Protein AF-A0A174WTV4-F1 (afdb_monomer_lite)

Structure (mmCIF, N/CA/C/O backbone):
data_AF-A0A174WTV4-F1
#
_entry.id   AF-A0A174WTV4-F1
#
loop_
_atom_site.group_PDB
_atom_site.id
_atom_site.type_symbol
_atom_site.label_atom_id
_atom_site.label_alt_id
_atom_site.label_comp_id
_atom_site.label_asym_id
_atom_site.label_entity_id
_atom_site.label_seq_id
_atom_site.pdbx_PDB_ins_code
_atom_site.Cartn_x
_atom_site.Cartn_y
_atom_site.Cartn_z
_atom_site.occupancy
_atom_site.B_iso_or_equiv
_atom_site.auth_seq_id
_atom_site.auth_comp_id
_atom_site.auth_asym_id
_atom_site.auth_atom_id
_atom_site.pdbx_PDB_model_num
ATOM 1 N N . MET A 1 1 ? -3.533 21.441 22.555 1.00 58.91 1 MET A N 1
ATOM 2 C CA . MET A 1 1 ? -4.325 20.739 23.591 1.00 58.91 1 MET A CA 1
ATOM 3 C C . MET A 1 1 ? -4.089 19.247 23.446 1.00 58.91 1 MET A C 1
ATOM 5 O O . MET A 1 1 ? -3.937 18.796 22.318 1.00 58.91 1 MET A O 1
ATOM 9 N N . LYS A 1 2 ? -4.007 18.507 24.555 1.00 82.69 2 LYS A N 1
ATOM 10 C CA . LYS A 1 2 ? -3.955 17.038 24.542 1.00 82.69 2 LYS A CA 1
ATOM 11 C C . LYS A 1 2 ? -5.386 16.518 24.365 1.00 82.69 2 LYS A C 1
ATOM 13 O O . LYS A 1 2 ? -6.270 17.041 25.038 1.00 82.69 2 LYS A O 1
ATOM 18 N N . LYS A 1 3 ? -5.601 15.555 23.466 1.00 87.31 3 LYS A N 1
ATOM 19 C CA . LYS A 1 3 ? -6.916 14.931 23.267 1.00 87.31 3 LYS A CA 1
ATOM 20 C C . LYS A 1 3 ? -7.322 14.128 24.501 1.00 87.31 3 LYS A C 1
ATOM 22 O O . LYS A 1 3 ? -6.473 13.605 25.231 1.00 87.31 3 LYS A O 1
ATOM 27 N N . THR A 1 4 ? -8.620 14.064 24.741 1.00 94.88 4 THR A N 1
ATOM 28 C CA . THR A 1 4 ? -9.249 13.211 25.749 1.00 94.88 4 THR A CA 1
ATOM 29 C C . THR A 1 4 ? -9.331 11.767 25.252 1.00 94.88 4 THR A C 1
ATOM 31 O O . THR A 1 4 ? -9.322 11.511 24.051 1.00 94.88 4 THR A O 1
ATOM 34 N N . LEU A 1 5 ? -9.471 10.806 26.171 1.00 95.50 5 LEU A N 1
ATOM 35 C CA . LEU A 1 5 ? -9.646 9.392 25.805 1.00 95.50 5 LEU A CA 1
ATOM 36 C C . LEU A 1 5 ? -10.884 9.159 24.928 1.00 95.50 5 LEU A C 1
ATOM 38 O O . LEU A 1 5 ? -10.866 8.299 24.051 1.00 95.50 5 LEU A O 1
ATOM 42 N N . LYS A 1 6 ? -11.949 9.939 25.153 1.00 96.38 6 LYS A N 1
ATOM 43 C CA . LYS A 1 6 ? -13.162 9.908 24.335 1.00 96.38 6 LYS A CA 1
ATOM 44 C C . LYS A 1 6 ? -12.854 10.298 22.886 1.00 96.38 6 LYS A C 1
ATOM 46 O O . LYS A 1 6 ? -13.217 9.553 21.984 1.00 96.38 6 LYS A O 1
ATOM 51 N N . GLU A 1 7 ? -12.177 11.428 22.682 1.00 97.06 7 GLU A N 1
ATOM 52 C CA . GLU A 1 7 ? -11.819 11.921 21.344 1.00 97.06 7 GLU A CA 1
ATOM 53 C C . GLU A 1 7 ? -10.900 10.929 20.614 1.00 97.06 7 GLU A C 1
ATOM 55 O O . GLU A 1 7 ? -11.126 10.626 19.447 1.00 97.06 7 GLU A O 1
ATOM 60 N N . GLU A 1 8 ? -9.914 10.353 21.306 1.00 97.44 8 GLU A N 1
ATOM 61 C CA . GLU A 1 8 ? -9.021 9.331 20.735 1.00 97.44 8 GLU A CA 1
ATOM 62 C C . GLU A 1 8 ? -9.779 8.058 20.309 1.00 97.44 8 GLU A C 1
ATOM 64 O O . GLU A 1 8 ? -9.495 7.460 19.265 1.00 97.44 8 GLU A O 1
ATOM 69 N N . LEU A 1 9 ? -10.781 7.644 21.094 1.00 97.88 9 LEU A N 1
ATOM 70 C CA . LEU A 1 9 ? -11.634 6.503 20.767 1.00 97.88 9 LEU A CA 1
ATOM 71 C C . LEU A 1 9 ? -12.541 6.796 19.560 1.00 97.88 9 LEU A C 1
ATOM 73 O O . LEU A 1 9 ? -12.648 5.954 18.666 1.00 97.88 9 LEU A O 1
ATOM 77 N N . GLU A 1 10 ? -13.165 7.976 19.513 1.00 98.00 10 GLU A N 1
ATOM 78 C CA . GLU A 1 10 ? -13.988 8.430 18.383 1.00 98.00 10 GLU A CA 1
ATOM 79 C C . GLU A 1 10 ? -13.172 8.487 17.089 1.00 98.00 10 GLU A C 1
ATOM 81 O O . GLU A 1 10 ? -13.587 7.934 16.070 1.00 98.00 10 GLU A O 1
ATOM 86 N N . GLU A 1 11 ? -11.976 9.069 17.136 1.00 97.62 11 GLU A N 1
ATOM 87 C CA . GLU A 1 11 ? -11.082 9.137 15.983 1.00 97.62 11 GLU A CA 1
ATOM 88 C C . GLU A 1 11 ? -10.603 7.760 15.528 1.00 97.62 11 GLU A C 1
ATOM 90 O O . GLU A 1 11 ? -10.551 7.500 14.326 1.00 97.62 11 GLU A O 1
ATOM 95 N N . SER A 1 12 ? -10.286 6.855 16.456 1.00 97.75 12 SER A N 1
ATOM 96 C CA . SER A 1 12 ? -9.862 5.494 16.107 1.00 97.75 12 SER A CA 1
ATOM 97 C C . SER A 1 12 ? -10.972 4.727 15.387 1.00 97.75 12 SER A C 1
ATOM 99 O O . SER A 1 12 ? -10.713 4.039 14.400 1.00 97.75 12 SER A O 1
ATOM 101 N N . PHE A 1 13 ? -12.218 4.884 15.836 1.00 98.31 13 PHE A N 1
ATOM 102 C CA . PHE A 1 13 ? -13.384 4.324 15.158 1.00 98.31 13 PHE A CA 1
ATOM 103 C C . PHE A 1 13 ? -13.637 4.972 13.794 1.00 98.31 13 PHE A C 1
ATOM 105 O O . PHE A 1 13 ? -13.872 4.260 12.821 1.00 98.31 13 PHE A O 1
ATOM 112 N N . GLN A 1 14 ? -13.543 6.300 13.699 1.00 97.25 14 GLN A N 1
ATOM 113 C CA . GLN A 1 14 ? -13.704 7.013 12.434 1.00 97.25 14 GLN A CA 1
ATOM 114 C C . GLN A 1 14 ? -12.648 6.583 11.411 1.00 97.25 14 GLN A C 1
ATOM 116 O O . GLN A 1 14 ? -12.962 6.385 10.238 1.00 97.25 14 GLN A O 1
ATOM 121 N N . ARG A 1 15 ? -11.395 6.417 11.846 1.00 96.06 15 ARG A N 1
ATOM 122 C CA . ARG A 1 15 ? -10.312 5.904 11.004 1.00 96.06 15 ARG A CA 1
ATOM 123 C C . ARG A 1 15 ? -10.572 4.474 10.562 1.00 96.06 15 ARG A C 1
ATOM 125 O O . ARG A 1 15 ? -10.443 4.207 9.376 1.00 96.06 15 ARG A O 1
ATOM 132 N N . TRP A 1 16 ? -10.991 3.596 11.474 1.00 97.12 16 TRP A N 1
ATOM 133 C CA . TRP A 1 16 ? -11.357 2.221 11.132 1.00 97.12 16 TRP A CA 1
ATOM 134 C C . TRP A 1 16 ? -12.444 2.181 10.048 1.00 97.12 16 TRP A C 1
ATOM 136 O O . TRP A 1 16 ? -12.301 1.461 9.065 1.00 97.12 16 TRP A O 1
ATOM 146 N N . ASP A 1 17 ? -13.507 2.978 10.193 1.00 96.19 17 ASP A N 1
ATOM 147 C CA . ASP A 1 17 ? -14.606 3.028 9.218 1.00 96.19 17 ASP A CA 1
ATOM 148 C C . ASP A 1 17 ? -14.155 3.585 7.867 1.00 96.19 17 ASP A C 1
ATOM 150 O O . ASP A 1 17 ? -14.512 3.049 6.815 1.00 96.19 17 ASP A O 1
ATOM 154 N N . ASN A 1 18 ? -13.343 4.644 7.895 1.00 95.75 18 ASN A N 1
ATOM 155 C CA . ASN A 1 18 ? -12.780 5.233 6.690 1.00 95.75 18 ASN A CA 1
ATOM 156 C C . ASN A 1 18 ? -11.901 4.219 5.957 1.00 95.75 18 ASN A C 1
ATOM 158 O O . ASN A 1 18 ? -12.118 3.999 4.771 1.00 95.75 18 ASN A O 1
ATOM 162 N N . GLU A 1 19 ? -10.965 3.571 6.654 1.00 95.31 19 GLU A N 1
ATOM 163 C CA . GLU A 1 19 ? -10.040 2.595 6.070 1.00 95.31 19 GLU A CA 1
ATOM 164 C C . GLU A 1 19 ? -10.783 1.356 5.553 1.00 95.31 19 GLU A C 1
ATOM 166 O O . GLU A 1 19 ? -10.499 0.917 4.440 1.00 95.31 19 GLU A O 1
ATOM 171 N N . LEU A 1 20 ? -11.817 0.871 6.256 1.00 95.06 20 LEU A N 1
ATOM 172 C CA . LEU A 1 20 ? -12.662 -0.236 5.788 1.00 95.06 20 LEU A CA 1
ATOM 173 C C . LEU A 1 20 ? -13.383 0.082 4.468 1.00 95.06 20 LEU A C 1
ATOM 175 O O . LEU A 1 20 ? -13.680 -0.824 3.692 1.00 95.06 20 LEU A O 1
ATOM 179 N N . TYR A 1 21 ? -13.679 1.356 4.203 1.00 93.88 21 TYR A N 1
ATOM 180 C CA . TYR A 1 21 ? -14.313 1.793 2.960 1.00 93.88 21 TYR A CA 1
ATOM 181 C C . TYR A 1 21 ? -13.299 2.181 1.871 1.00 93.88 21 TYR A C 1
ATOM 183 O O . TYR A 1 21 ? -13.459 1.860 0.686 1.00 93.88 21 TYR A O 1
ATOM 191 N N . SER A 1 22 ? -12.247 2.915 2.231 1.00 93.12 22 SER A N 1
ATOM 192 C CA . SER A 1 22 ? -11.303 3.492 1.277 1.00 93.12 22 SER A CA 1
ATOM 193 C C . SER A 1 22 ? -10.140 2.569 0.925 1.00 93.12 22 SER A C 1
ATOM 195 O O . SER A 1 22 ? -9.604 2.720 -0.178 1.00 93.12 22 SER A O 1
ATOM 197 N N . GLY A 1 23 ? -9.798 1.618 1.795 1.00 93.31 23 GLY A N 1
ATOM 198 C C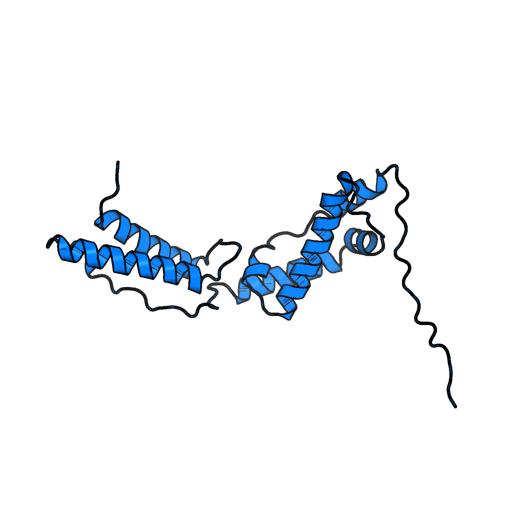A . GLY A 1 23 ? -8.483 0.983 1.849 1.00 93.31 23 GLY A CA 1
ATOM 199 C C . GLY A 1 23 ? -7.442 1.911 2.481 1.00 93.31 23 GLY A C 1
ATOM 200 O O . GLY A 1 23 ? -7.640 3.132 2.531 1.00 93.31 23 GLY A O 1
ATOM 201 N N . GLY A 1 24 ? -6.351 1.325 2.969 1.00 88.31 24 GLY A N 1
ATOM 202 C CA . GLY A 1 24 ? -5.210 2.037 3.530 1.00 88.31 24 GLY A CA 1
ATOM 203 C C . GLY A 1 24 ? -4.233 2.528 2.458 1.00 88.31 24 GLY A C 1
ATOM 204 O O . GLY A 1 24 ? -4.289 2.135 1.290 1.00 88.31 24 GLY A O 1
ATOM 205 N N . SER A 1 25 ? -3.316 3.406 2.868 1.00 85.62 25 SER A N 1
ATOM 206 C CA . SER A 1 25 ? -2.266 3.975 2.008 1.00 85.62 25 SER A CA 1
ATOM 207 C C . SER A 1 25 ? -0.848 3.635 2.460 1.00 85.62 25 SER A C 1
ATOM 209 O O . SER A 1 25 ? 0.104 4.196 1.915 1.00 85.62 25 SER A O 1
ATOM 211 N N . ASP A 1 26 ? -0.686 2.793 3.484 1.00 92.69 26 ASP A N 1
ATOM 212 C CA . ASP A 1 26 ? 0.638 2.376 3.947 1.00 92.69 26 ASP A CA 1
ATOM 213 C C . ASP A 1 26 ? 1.428 1.780 2.759 1.00 92.69 26 ASP A C 1
ATOM 215 O O . ASP A 1 26 ? 0.830 1.256 1.830 1.00 92.69 26 ASP A O 1
ATOM 219 N N . PRO A 1 27 ? 2.753 1.882 2.637 1.00 90.06 27 PRO A N 1
ATOM 220 C CA . PRO A 1 27 ? 3.451 1.225 1.527 1.00 90.06 27 PRO A CA 1
ATOM 221 C C . PRO A 1 27 ? 3.774 -0.248 1.804 1.00 90.06 27 PRO A C 1
ATOM 223 O O . PRO A 1 27 ? 3.981 -1.012 0.866 1.00 90.06 27 PRO A O 1
ATOM 226 N N . TYR A 1 28 ? 3.846 -0.657 3.063 1.00 94.00 28 TYR A N 1
ATOM 227 C CA . TYR A 1 28 ? 4.534 -1.857 3.535 1.00 94.00 28 TYR A CA 1
ATOM 228 C C . TYR A 1 28 ? 3.612 -2.896 4.183 1.00 94.00 28 TYR A C 1
ATOM 230 O O . TYR A 1 28 ? 3.966 -4.073 4.176 1.00 94.00 28 TYR A O 1
ATOM 238 N N . TYR A 1 29 ? 2.443 -2.496 4.685 1.00 96.25 29 TYR A N 1
ATOM 239 C CA . TYR A 1 29 ? 1.530 -3.365 5.434 1.00 96.25 29 TYR A CA 1
ATOM 240 C C . TYR A 1 29 ? 0.138 -3.446 4.818 1.00 96.25 29 TYR A C 1
ATOM 242 O O . TYR A 1 29 ? -0.415 -2.452 4.368 1.00 96.25 29 TYR A O 1
ATOM 250 N N . SER A 1 30 ? -0.460 -4.631 4.795 1.00 97.38 30 SER A N 1
ATOM 251 C CA . SER A 1 30 ? -1.831 -4.783 4.302 1.00 97.38 30 SER A CA 1
ATOM 252 C C . SER A 1 30 ? -2.834 -3.946 5.105 1.00 97.38 30 SER A C 1
ATOM 254 O O . SER A 1 30 ? -2.586 -3.590 6.260 1.00 97.38 30 SER A O 1
ATOM 256 N N . ASP A 1 31 ? -4.010 -3.713 4.520 1.00 97.69 31 ASP A N 1
ATOM 257 C CA . ASP A 1 31 ? -5.096 -3.031 5.228 1.00 97.69 31 ASP A CA 1
ATOM 258 C C . ASP A 1 31 ? -5.478 -3.801 6.505 1.00 97.69 31 ASP A C 1
ATOM 260 O O . ASP A 1 31 ? -5.730 -3.201 7.542 1.00 97.69 31 ASP A O 1
ATOM 264 N N . GLY A 1 32 ? -5.447 -5.139 6.479 1.00 97.88 32 GLY A N 1
ATOM 265 C CA . GLY A 1 32 ? -5.704 -5.968 7.658 1.00 97.88 32 GLY A CA 1
ATOM 266 C C . GLY A 1 32 ? -4.744 -5.709 8.823 1.00 97.88 32 GLY A C 1
ATOM 267 O O . GLY A 1 32 ? -5.187 -5.618 9.968 1.00 97.88 32 GLY A O 1
ATOM 268 N N . VAL A 1 33 ? -3.444 -5.558 8.551 1.00 97.62 33 VAL A N 1
ATOM 269 C CA . VAL A 1 33 ? -2.436 -5.276 9.589 1.00 97.62 33 VAL A CA 1
ATOM 270 C C . VAL A 1 33 ? -2.667 -3.900 10.216 1.00 97.62 33 VAL A C 1
ATOM 272 O O . VAL A 1 33 ? -2.734 -3.795 11.445 1.00 97.62 33 VAL A O 1
ATOM 275 N N . ASP A 1 34 ? -2.847 -2.868 9.391 1.00 96.50 34 ASP A N 1
ATOM 276 C CA . ASP A 1 34 ? -3.054 -1.491 9.856 1.00 96.50 34 ASP A CA 1
ATOM 277 C C . ASP A 1 34 ? -4.367 -1.343 10.625 1.00 96.50 34 ASP A C 1
ATOM 279 O O . ASP A 1 34 ? -4.418 -0.769 11.719 1.00 96.50 34 ASP A O 1
ATOM 283 N N . MET A 1 35 ? -5.433 -1.951 10.113 1.00 97.50 35 MET A N 1
ATOM 284 C CA . MET A 1 35 ? -6.719 -1.958 10.788 1.00 97.50 35 MET A CA 1
ATOM 285 C C . MET A 1 35 ? -6.616 -2.695 12.127 1.00 97.50 35 MET A C 1
ATOM 287 O O . MET A 1 35 ? -7.067 -2.178 13.150 1.00 97.50 35 MET A O 1
ATOM 291 N N . ASN A 1 36 ? -5.938 -3.844 12.200 1.00 98.06 36 ASN A N 1
ATOM 292 C CA . ASN A 1 36 ? -5.724 -4.540 13.472 1.00 98.06 36 ASN A CA 1
ATOM 293 C C . ASN A 1 36 ? -4.920 -3.708 14.487 1.00 98.06 36 ASN A C 1
ATOM 295 O O . ASN A 1 36 ? -5.130 -3.855 15.696 1.00 98.06 36 ASN A O 1
ATOM 299 N N . LEU A 1 37 ? -4.048 -2.801 14.038 1.00 97.19 37 LEU A N 1
ATOM 300 C CA . LEU A 1 37 ? -3.407 -1.818 14.911 1.00 97.19 37 LEU A CA 1
ATOM 301 C C . LEU A 1 37 ? -4.422 -0.798 15.455 1.00 97.19 37 LEU A C 1
ATOM 303 O O . LEU A 1 37 ? -4.463 -0.572 16.666 1.00 97.19 37 LEU A O 1
ATOM 307 N N . LEU A 1 38 ? -5.305 -0.253 14.612 1.00 97.06 38 LEU A N 1
ATOM 308 C CA . LEU A 1 38 ? -6.408 0.609 15.064 1.00 97.06 38 LEU A CA 1
ATOM 309 C C . LEU A 1 38 ? -7.327 -0.105 16.057 1.00 97.06 38 LEU A C 1
ATOM 311 O O . LEU A 1 38 ? -7.706 0.464 17.081 1.00 97.06 38 LEU A O 1
ATOM 315 N N . ARG A 1 39 ? -7.635 -1.381 15.814 1.00 98.25 39 ARG A N 1
ATOM 316 C CA . ARG A 1 39 ? -8.398 -2.214 16.748 1.00 98.25 39 ARG A CA 1
ATOM 317 C C . ARG A 1 39 ? -7.711 -2.315 18.108 1.00 98.25 39 ARG A C 1
ATOM 319 O O . ARG A 1 3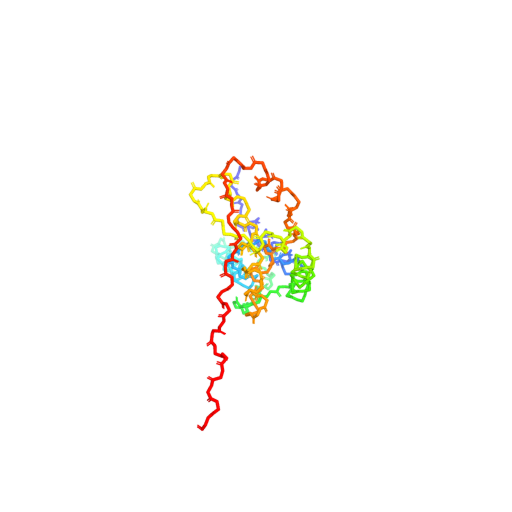9 ? -8.386 -2.201 19.131 1.00 98.25 39 ARG A O 1
ATOM 326 N N . LYS A 1 40 ? -6.387 -2.503 18.146 1.00 98.44 40 LYS A N 1
ATOM 327 C CA . LYS A 1 40 ? -5.613 -2.519 19.401 1.00 98.44 40 LYS A CA 1
ATOM 328 C C . LYS A 1 40 ? -5.721 -1.181 20.139 1.00 98.44 40 LYS A C 1
ATOM 330 O O . LYS A 1 40 ? -5.919 -1.191 21.352 1.00 98.44 40 LYS A O 1
ATOM 335 N N . HIS A 1 41 ? -5.677 -0.052 19.428 1.00 97.88 41 HIS A N 1
ATOM 336 C CA . HIS A 1 41 ? -5.902 1.268 20.030 1.00 97.88 41 HIS A CA 1
ATOM 337 C C . HIS A 1 41 ? -7.318 1.409 20.608 1.00 97.88 41 HIS A C 1
ATOM 339 O O . HIS A 1 41 ? -7.462 1.801 21.762 1.00 97.88 41 HIS A O 1
ATOM 345 N N . ILE A 1 42 ? -8.358 1.003 19.868 1.00 98.50 42 ILE A N 1
ATOM 346 C CA . ILE A 1 42 ? -9.757 1.011 20.342 1.00 98.50 42 ILE A CA 1
ATOM 347 C C . ILE A 1 42 ? -9.900 0.214 21.646 1.00 98.50 42 ILE A C 1
ATOM 349 O O . ILE A 1 42 ? -10.530 0.686 22.591 1.00 98.50 42 ILE A O 1
ATOM 353 N N . ILE A 1 43 ? -9.310 -0.984 21.716 1.00 98.56 43 ILE A N 1
ATOM 354 C CA . ILE A 1 43 ? -9.324 -1.814 22.931 1.00 98.56 43 ILE A CA 1
ATOM 355 C C . ILE A 1 43 ? -8.624 -1.086 24.083 1.00 98.56 43 ILE A C 1
ATOM 357 O O . ILE A 1 43 ? -9.186 -0.998 25.171 1.00 98.56 43 ILE A O 1
ATOM 361 N N . ALA A 1 44 ? -7.436 -0.528 23.842 1.00 98.19 44 ALA A N 1
ATOM 362 C CA . ALA A 1 44 ? -6.667 0.170 24.866 1.00 98.19 44 ALA A CA 1
ATOM 363 C C . ALA A 1 44 ? -7.405 1.399 25.424 1.00 98.19 44 ALA A C 1
ATOM 365 O O . ALA A 1 44 ? -7.460 1.571 26.642 1.00 98.19 44 ALA A O 1
ATOM 366 N N . TYR A 1 45 ? -8.008 2.225 24.564 1.00 98.12 45 TYR A N 1
ATOM 367 C CA . TYR A 1 45 ? -8.775 3.393 25.004 1.00 98.12 45 TYR A CA 1
ATOM 368 C C . TYR A 1 45 ? -10.027 3.001 25.775 1.00 98.12 45 TYR A C 1
ATOM 370 O O . TYR A 1 45 ? -10.329 3.625 26.787 1.00 98.12 45 TYR A O 1
ATOM 378 N N . LYS A 1 46 ? -10.730 1.940 25.364 1.00 98.31 46 LYS A N 1
ATOM 379 C CA . LYS A 1 46 ? -11.855 1.413 26.144 1.00 98.31 46 LYS A CA 1
ATOM 380 C C . LYS A 1 46 ? -11.424 0.955 27.531 1.00 98.31 46 LYS A C 1
ATOM 382 O O . LYS A 1 46 ? -12.084 1.320 28.494 1.00 98.31 46 LYS A O 1
ATOM 387 N N . THR A 1 47 ? -10.322 0.217 27.652 1.00 98.00 47 THR A N 1
ATOM 388 C CA . THR A 1 47 ? -9.798 -0.188 28.966 1.00 98.00 47 THR A CA 1
ATOM 389 C C . THR A 1 47 ? -9.510 1.029 29.846 1.00 98.00 47 THR A C 1
ATOM 391 O O . THR A 1 47 ? -9.967 1.075 30.981 1.00 98.00 47 THR A O 1
ATOM 394 N N . GLN A 1 48 ? -8.851 2.055 29.303 1.00 97.31 48 GLN A N 1
ATOM 395 C CA . GLN A 1 48 ? -8.552 3.285 30.048 1.00 97.31 48 GLN A CA 1
ATOM 396 C C . GLN A 1 48 ? -9.815 4.074 30.426 1.00 97.31 48 GLN A C 1
ATOM 398 O O . GLN A 1 48 ? -9.888 4.621 31.518 1.00 97.31 48 GLN A O 1
ATOM 403 N N . ILE A 1 49 ? -10.825 4.127 29.552 1.00 97.25 49 ILE A N 1
ATOM 404 C CA . ILE A 1 49 ? -12.128 4.750 29.840 1.00 97.25 49 ILE A CA 1
ATOM 405 C C . ILE A 1 49 ? -12.873 3.985 30.938 1.00 97.25 49 ILE A C 1
ATOM 407 O O . ILE A 1 49 ? -13.487 4.593 31.805 1.00 97.25 49 ILE A O 1
ATOM 411 N N . LEU A 1 50 ? -12.812 2.653 30.939 1.00 96.88 50 LEU A N 1
ATOM 412 C CA . LEU A 1 50 ? -13.438 1.852 31.987 1.00 96.88 50 LEU A CA 1
ATOM 413 C C . LEU A 1 50 ? -12.850 2.177 33.369 1.00 96.88 50 LEU A C 1
ATOM 415 O O . LEU A 1 50 ? -13.589 2.236 34.348 1.00 96.88 50 LEU A O 1
ATOM 419 N N . GLU A 1 51 ? -11.543 2.439 33.436 1.00 95.56 51 GLU A N 1
ATOM 420 C CA . GLU A 1 51 ? -10.844 2.827 34.666 1.00 95.56 51 GLU A CA 1
ATOM 421 C C . GLU A 1 51 ? -11.256 4.213 35.194 1.00 95.56 51 GLU A C 1
ATOM 423 O O . GLU A 1 51 ? -11.107 4.467 36.389 1.00 95.56 51 GLU A O 1
ATOM 428 N N . THR A 1 52 ? -11.808 5.104 34.357 1.00 93.81 52 THR A N 1
ATOM 429 C CA . THR A 1 52 ? -12.288 6.421 34.819 1.00 93.81 52 THR A CA 1
ATOM 430 C C . THR A 1 52 ? -13.656 6.356 35.500 1.00 93.81 52 THR A C 1
ATOM 432 O O . THR A 1 52 ? -14.010 7.276 36.232 1.00 93.81 52 THR A O 1
ATOM 435 N N . GLY A 1 53 ? -14.439 5.298 35.257 1.00 92.44 53 GLY A N 1
ATOM 436 C CA . GLY A 1 53 ? -15.812 5.148 35.752 1.00 92.44 53 GLY A CA 1
ATOM 437 C C . GLY A 1 53 ? -16.868 5.975 35.002 1.00 92.44 53 GLY A C 1
ATOM 438 O O . GLY A 1 53 ? -18.062 5.769 35.216 1.00 92.44 53 GLY A O 1
ATOM 439 N N . GLU A 1 54 ? -16.460 6.859 34.089 1.00 93.25 54 GLU A N 1
ATOM 440 C CA . GLU A 1 54 ? -17.350 7.645 33.232 1.00 93.25 54 GLU A CA 1
ATOM 441 C C . GLU A 1 54 ? -17.335 7.074 31.813 1.00 93.25 54 GLU A C 1
ATOM 443 O O . GLU A 1 54 ? -16.370 7.242 31.069 1.00 93.25 54 GLU A O 1
ATOM 448 N N . LEU A 1 55 ? -18.417 6.392 31.430 1.00 96.31 55 LEU A N 1
ATOM 449 C CA . LEU A 1 55 ? -18.523 5.719 30.136 1.00 96.31 55 LEU A CA 1
ATOM 450 C C . LEU A 1 55 ? -19.249 6.622 29.119 1.00 96.31 55 LEU A C 1
ATOM 452 O O . LEU A 1 55 ? -20.475 6.729 29.172 1.00 96.31 55 LEU A O 1
ATOM 456 N N . PRO A 1 56 ? -18.539 7.285 28.185 1.00 96.31 56 PRO A N 1
ATOM 457 C CA . PRO A 1 56 ? -19.174 8.033 27.106 1.00 96.31 56 PRO A CA 1
ATOM 458 C C . PRO A 1 56 ? -19.886 7.086 26.130 1.00 96.31 56 PRO A C 1
ATOM 460 O O . PRO A 1 56 ? -19.496 5.933 25.980 1.00 96.31 56 PRO A O 1
ATOM 463 N N . GLU A 1 57 ? -20.873 7.587 25.384 1.00 97.00 57 GLU A N 1
ATOM 464 C CA . GLU A 1 57 ? -21.687 6.785 24.452 1.00 97.00 57 GLU A CA 1
ATOM 465 C C . GLU A 1 57 ? -20.854 5.917 23.487 1.00 97.00 57 GLU A C 1
ATOM 467 O O . GLU A 1 57 ? -21.124 4.726 23.318 1.00 97.00 57 GLU A O 1
ATOM 472 N N . ILE A 1 58 ? -19.773 6.476 22.928 1.00 97.38 58 ILE A N 1
ATOM 473 C CA . ILE A 1 58 ? -18.862 5.779 22.007 1.00 97.38 58 ILE A CA 1
ATOM 474 C C . ILE A 1 58 ? -18.222 4.512 22.609 1.00 97.38 58 ILE A C 1
ATOM 476 O O . ILE A 1 58 ? -17.894 3.579 21.875 1.00 97.38 58 ILE A O 1
ATOM 480 N N . TYR A 1 59 ? -18.084 4.426 23.938 1.00 98.06 59 TYR A N 1
ATOM 481 C CA . TYR A 1 59 ? -17.555 3.244 24.628 1.00 98.06 59 TYR A CA 1
ATOM 482 C C . TYR A 1 59 ? -18.374 1.984 24.310 1.00 98.06 59 TYR A C 1
ATOM 484 O O . TYR A 1 59 ? -17.816 0.895 24.127 1.00 98.06 59 TYR A O 1
ATOM 492 N N . HIS A 1 60 ? -19.694 2.141 24.181 1.00 98.00 60 HIS A N 1
ATOM 493 C CA . HIS A 1 60 ? -20.632 1.044 23.959 1.00 98.00 60 HIS A CA 1
ATOM 494 C C . HIS A 1 60 ? -20.662 0.544 22.510 1.00 98.00 60 HIS A C 1
ATOM 496 O O . HIS A 1 60 ? -21.172 -0.549 22.253 1.00 98.00 60 HIS A O 1
ATOM 502 N N . ARG A 1 61 ? -20.081 1.282 21.556 1.00 98.12 61 ARG A N 1
ATOM 503 C CA . ARG A 1 61 ? -19.940 0.819 20.170 1.00 98.12 61 ARG A CA 1
ATOM 504 C C . ARG A 1 61 ? -19.136 -0.483 20.143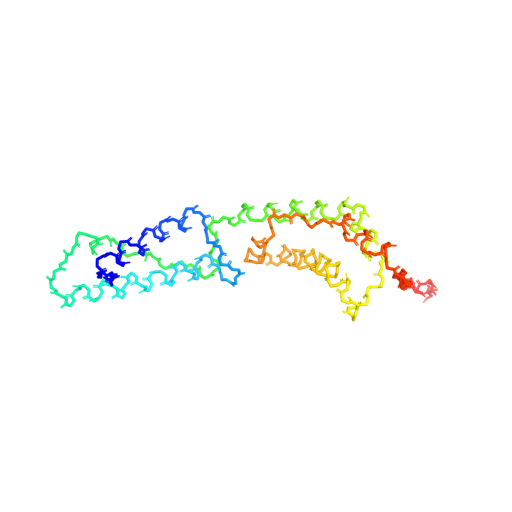 1.00 98.12 61 ARG A C 1
ATOM 506 O O . ARG A 1 61 ? -18.050 -0.530 20.711 1.00 98.12 61 ARG A O 1
ATOM 513 N N . LYS A 1 62 ? -19.616 -1.545 19.481 1.00 98.06 62 LYS A N 1
ATOM 514 C CA . LYS A 1 62 ? -18.907 -2.845 19.412 1.00 98.06 62 LYS A CA 1
ATOM 515 C C . LYS A 1 62 ? -17.474 -2.650 18.891 1.00 98.06 62 LYS A C 1
ATOM 517 O O . LYS A 1 62 ? -17.262 -1.962 17.895 1.00 98.06 62 LYS A O 1
ATOM 522 N N . THR A 1 63 ? -16.492 -3.252 19.568 1.00 98.12 63 THR A N 1
ATOM 523 C CA . THR A 1 63 ? -15.108 -3.289 19.067 1.00 98.12 63 THR A CA 1
ATOM 524 C C . THR A 1 63 ? -15.077 -4.074 17.753 1.00 98.12 63 THR A C 1
ATOM 526 O O . THR A 1 63 ? -15.700 -5.139 17.700 1.00 98.12 63 THR A O 1
ATOM 529 N N . PRO A 1 64 ? -14.376 -3.595 16.712 1.00 97.69 64 PRO A N 1
ATOM 530 C CA . PRO A 1 64 ? -14.316 -4.314 15.451 1.00 97.69 64 PRO A CA 1
ATOM 531 C C . PRO A 1 64 ? -13.691 -5.705 15.603 1.00 97.69 64 PRO A C 1
ATOM 533 O O . PRO A 1 64 ? -12.911 -5.966 16.527 1.00 97.69 64 PRO A O 1
ATOM 536 N N . GLU A 1 65 ? -14.059 -6.610 14.703 1.00 97.06 65 GLU A N 1
ATOM 537 C CA . GLU A 1 65 ? -13.461 -7.943 14.638 1.00 97.06 65 GLU A CA 1
ATOM 538 C C . GLU A 1 65 ? -12.033 -7.859 14.095 1.00 97.06 65 GLU A C 1
ATOM 540 O O . GLU A 1 65 ? -11.659 -6.896 13.429 1.00 97.06 65 GLU A O 1
ATOM 545 N N . GLU A 1 66 ? -11.209 -8.838 14.456 1.00 98.00 66 GLU A N 1
ATOM 546 C CA . GLU A 1 66 ? -9.850 -8.933 13.931 1.00 98.00 66 GLU A CA 1
ATOM 547 C C . GLU A 1 66 ? -9.901 -9.390 12.474 1.00 98.00 66 GLU A C 1
ATOM 549 O O . GLU A 1 66 ? -10.620 -10.331 12.134 1.00 98.00 66 GLU A O 1
ATOM 554 N N . LEU A 1 67 ? -9.161 -8.702 11.611 1.00 97.56 67 LEU A N 1
ATOM 555 C CA . LEU A 1 67 ? -9.100 -9.005 10.187 1.00 97.56 67 LEU A CA 1
ATOM 556 C C . LEU A 1 67 ? -7.900 -9.914 9.887 1.00 97.56 67 LEU A C 1
ATOM 558 O O . LEU A 1 67 ? -6.892 -9.844 10.593 1.00 97.56 67 LEU A O 1
ATOM 562 N N . PRO A 1 68 ? -7.952 -10.751 8.836 1.00 97.94 68 PRO A N 1
ATOM 563 C CA . PRO A 1 68 ? -6.770 -11.470 8.372 1.00 97.94 68 PRO A CA 1
ATOM 564 C C . PRO A 1 68 ? -5.622 -10.506 8.049 1.00 97.94 68 PRO A C 1
ATOM 566 O O . PRO A 1 68 ? -5.843 -9.476 7.417 1.00 97.94 68 PRO A O 1
ATOM 569 N N . GLU A 1 69 ? -4.382 -10.864 8.387 1.00 96.56 69 GLU A N 1
ATOM 570 C CA . GLU A 1 69 ? -3.205 -10.043 8.052 1.00 96.56 69 GLU A CA 1
ATOM 571 C C . GLU A 1 69 ? -2.983 -9.885 6.541 1.00 96.56 69 GLU A C 1
ATOM 573 O O . GLU A 1 69 ? -2.239 -9.013 6.120 1.00 96.56 69 GLU A O 1
ATOM 578 N N . SER A 1 70 ? -3.609 -10.699 5.694 1.00 95.81 70 SER A N 1
ATOM 579 C CA . SER A 1 70 ? -3.566 -10.549 4.234 1.00 95.81 70 SER A CA 1
ATOM 580 C C . SER A 1 70 ? -4.720 -9.715 3.668 1.00 95.81 70 SER A C 1
ATOM 582 O O . SER A 1 70 ? -4.820 -9.559 2.451 1.00 95.81 70 SER A O 1
ATOM 584 N N . PHE A 1 71 ? -5.621 -9.213 4.516 1.00 97.44 71 PHE A N 1
ATOM 585 C CA . PHE A 1 71 ? -6.821 -8.516 4.073 1.00 97.44 71 PHE A CA 1
ATOM 586 C C . PHE A 1 71 ? -6.480 -7.204 3.357 1.00 97.44 71 PHE A C 1
ATOM 588 O O . PHE A 1 71 ? -5.691 -6.397 3.845 1.00 97.44 71 PHE A O 1
ATOM 595 N N . MET A 1 72 ? -7.114 -6.997 2.203 1.00 97.44 72 MET A N 1
ATOM 596 C CA . MET A 1 72 ? -6.983 -5.804 1.371 1.00 97.44 72 MET A CA 1
ATOM 597 C C . MET A 1 72 ? -8.380 -5.366 0.941 1.00 97.44 72 MET A C 1
ATOM 599 O O . MET A 1 72 ? -9.072 -6.095 0.228 1.00 97.44 72 MET A O 1
ATOM 603 N N . VAL A 1 73 ? -8.791 -4.165 1.337 1.00 96.81 73 VAL A N 1
ATOM 604 C CA . VAL A 1 73 ? -10.154 -3.642 1.149 1.00 96.81 73 VAL A CA 1
ATOM 605 C C . VAL A 1 73 ? -10.514 -3.558 -0.332 1.00 96.81 73 VAL A C 1
ATOM 607 O O . VAL A 1 73 ? -11.628 -3.881 -0.737 1.00 96.81 73 VAL A O 1
ATOM 610 N N . LYS A 1 74 ? -9.559 -3.138 -1.168 1.00 95.50 74 LYS A N 1
ATOM 611 C CA . LYS A 1 74 ? -9.759 -2.917 -2.609 1.00 95.50 74 LYS A CA 1
ATOM 612 C C . LYS A 1 74 ? -8.912 -3.843 -3.477 1.00 95.50 74 LYS A C 1
ATOM 614 O O . LYS A 1 74 ? -8.460 -3.418 -4.538 1.00 95.50 74 LYS A O 1
ATOM 619 N N . ALA A 1 75 ? -8.712 -5.092 -3.048 1.00 96.00 75 ALA A N 1
ATOM 620 C CA . ALA A 1 75 ? -7.854 -6.072 -3.724 1.00 96.00 75 ALA A CA 1
ATOM 621 C C . ALA A 1 75 ? -8.090 -6.149 -5.246 1.00 96.00 75 ALA A C 1
ATOM 623 O O . ALA A 1 75 ? -7.149 -5.984 -6.020 1.00 96.00 75 ALA A O 1
ATOM 624 N N . GLU A 1 76 ? -9.347 -6.302 -5.679 1.00 96.19 76 GLU A N 1
ATOM 625 C CA . GLU A 1 76 ? -9.699 -6.386 -7.107 1.00 96.19 76 GLU A CA 1
ATOM 626 C C . GLU A 1 76 ? -9.317 -5.110 -7.872 1.00 96.19 76 GLU A C 1
ATOM 628 O O . GLU A 1 76 ? -8.669 -5.166 -8.915 1.00 96.19 76 GLU A O 1
ATOM 633 N N . LYS A 1 77 ? -9.653 -3.930 -7.334 1.00 95.75 77 LYS A N 1
ATOM 634 C CA . LYS A 1 77 ? -9.317 -2.650 -7.977 1.00 95.75 77 LYS A CA 1
ATOM 635 C C . LYS A 1 77 ? -7.803 -2.438 -8.055 1.00 95.75 77 LYS A C 1
ATOM 637 O O . LYS A 1 77 ? -7.316 -1.944 -9.072 1.00 95.75 77 LYS A O 1
ATOM 642 N N . ILE A 1 78 ? -7.073 -2.793 -6.996 1.00 96.56 78 ILE A N 1
ATOM 643 C CA . ILE A 1 78 ? -5.606 -2.732 -6.953 1.00 96.56 78 ILE A CA 1
ATOM 644 C C . ILE A 1 78 ? -5.024 -3.629 -8.048 1.00 96.56 78 ILE A C 1
ATOM 646 O O . ILE A 1 78 ? -4.182 -3.177 -8.820 1.00 96.56 78 ILE A O 1
ATOM 650 N N . TYR A 1 79 ? -5.518 -4.862 -8.160 1.00 97.19 79 TYR A N 1
ATOM 651 C CA . TYR A 1 79 ? -5.065 -5.818 -9.164 1.00 97.19 79 TYR A CA 1
ATOM 652 C C . TYR A 1 79 ? -5.303 -5.327 -10.592 1.00 97.19 79 TYR A C 1
ATOM 654 O O . TYR A 1 79 ? -4.373 -5.322 -11.396 1.00 97.19 79 TYR A O 1
ATOM 662 N N . GLN A 1 80 ? -6.513 -4.853 -10.903 1.00 97.44 80 GLN A N 1
ATOM 663 C CA . GLN A 1 80 ? -6.814 -4.364 -12.250 1.00 97.44 80 GLN A CA 1
ATOM 664 C C . GLN A 1 80 ? -5.985 -3.135 -12.615 1.00 97.44 80 GLN A C 1
ATOM 666 O O . GLN A 1 80 ? -5.415 -3.078 -13.702 1.00 97.44 80 GLN A O 1
ATOM 671 N N . THR A 1 81 ? -5.827 -2.198 -11.677 1.00 96.75 81 THR A N 1
ATOM 672 C CA . THR A 1 81 ? -4.983 -1.011 -11.884 1.00 96.75 81 THR A CA 1
ATOM 673 C C . THR A 1 81 ? -3.532 -1.412 -12.173 1.00 96.75 81 THR A C 1
ATOM 675 O O . THR A 1 81 ? -2.929 -0.920 -13.126 1.00 96.75 81 THR A O 1
ATOM 678 N N . ALA A 1 82 ? -2.985 -2.357 -11.402 1.00 97.69 82 ALA A N 1
ATOM 679 C CA . ALA A 1 82 ? -1.636 -2.880 -11.600 1.00 97.69 82 ALA A CA 1
ATOM 680 C C . ALA A 1 82 ? -1.463 -3.553 -12.970 1.00 97.69 82 ALA A C 1
ATOM 682 O O . ALA A 1 82 ? -0.477 -3.297 -13.663 1.00 97.69 82 ALA A O 1
ATOM 683 N N . ILE A 1 83 ? -2.424 -4.383 -13.382 1.00 98.00 83 ILE A N 1
ATOM 684 C CA . ILE A 1 83 ? -2.426 -5.047 -14.690 1.00 98.00 83 ILE A CA 1
ATOM 685 C C . ILE A 1 83 ? -2.469 -4.025 -15.829 1.00 98.00 83 ILE A C 1
ATOM 687 O O . ILE A 1 83 ? -1.703 -4.148 -16.788 1.00 98.00 83 ILE A O 1
ATOM 691 N N . ASP A 1 84 ? -3.326 -3.012 -15.729 1.00 98.06 84 ASP A N 1
ATOM 692 C CA . ASP A 1 84 ? -3.473 -1.991 -16.764 1.00 98.06 84 ASP A CA 1
ATOM 693 C C . ASP A 1 84 ? -2.217 -1.128 -16.894 1.00 98.06 84 ASP A C 1
ATOM 695 O O . ASP A 1 84 ? -1.759 -0.881 -18.012 1.00 98.06 84 ASP A O 1
ATOM 699 N N . ILE A 1 85 ? -1.607 -0.724 -15.777 1.00 97.94 85 ILE A N 1
ATOM 700 C CA . ILE A 1 85 ? -0.324 -0.008 -15.784 1.00 97.94 85 ILE A CA 1
ATOM 701 C C . ILE A 1 85 ? 0.770 -0.891 -16.378 1.00 97.94 85 ILE A C 1
ATOM 703 O O . ILE A 1 85 ? 1.514 -0.444 -17.250 1.00 97.94 85 ILE A O 1
ATOM 707 N N . PHE A 1 86 ? 0.861 -2.154 -15.957 1.00 98.06 86 PHE A N 1
ATOM 708 C CA . PHE A 1 86 ? 1.872 -3.074 -16.466 1.00 98.06 86 PHE A CA 1
ATOM 709 C C . PHE A 1 86 ? 1.757 -3.272 -17.984 1.00 98.06 86 PHE A C 1
ATOM 711 O O . PHE A 1 86 ? 2.767 -3.201 -18.687 1.00 98.06 86 PHE A O 1
ATOM 718 N N . ARG A 1 87 ? 0.537 -3.444 -18.510 1.00 97.62 87 ARG A N 1
ATOM 719 C CA . ARG A 1 87 ? 0.278 -3.514 -19.959 1.00 97.62 87 ARG A CA 1
ATOM 720 C C . ARG A 1 87 ? 0.719 -2.238 -20.668 1.00 97.62 87 ARG A C 1
ATOM 722 O O . ARG A 1 87 ? 1.476 -2.318 -21.630 1.00 97.62 87 ARG A O 1
ATOM 729 N N . GLN A 1 88 ? 0.322 -1.070 -20.159 1.00 97.69 88 GLN A N 1
ATOM 730 C CA . GLN A 1 88 ? 0.727 0.215 -20.731 1.00 97.69 88 GLN A CA 1
ATOM 731 C C . GLN A 1 88 ? 2.247 0.403 -20.736 1.00 97.69 88 GLN A C 1
ATOM 733 O O . GLN A 1 88 ? 2.773 1.000 -21.672 1.00 97.69 88 GLN A O 1
ATOM 738 N N . CYS A 1 89 ? 2.960 -0.064 -19.707 1.00 97.50 89 CYS A N 1
ATOM 739 C CA . CYS A 1 89 ? 4.421 -0.036 -19.668 1.00 97.50 89 CYS A CA 1
ATOM 740 C C . CYS A 1 89 ? 5.021 -0.966 -20.723 1.00 97.50 89 CYS A C 1
ATOM 742 O O . CYS A 1 89 ? 5.866 -0.540 -21.500 1.00 97.50 89 CYS A O 1
ATOM 744 N N . ARG A 1 90 ? 4.566 -2.220 -20.781 1.00 96.19 90 ARG A N 1
ATOM 745 C CA . ARG A 1 90 ? 5.086 -3.234 -21.709 1.00 96.19 90 ARG A CA 1
ATOM 746 C C . ARG A 1 90 ? 4.891 -2.845 -23.177 1.00 96.19 90 ARG A C 1
ATOM 748 O O . ARG A 1 90 ? 5.764 -3.109 -24.002 1.00 96.19 90 ARG A O 1
ATOM 755 N N . ASP A 1 91 ? 3.760 -2.224 -23.489 1.00 96.88 91 ASP A N 1
ATOM 756 C CA . ASP A 1 91 ? 3.392 -1.842 -24.853 1.00 96.88 91 ASP A CA 1
ATOM 757 C C . ASP A 1 91 ? 3.994 -0.472 -25.263 1.00 96.88 91 ASP A C 1
ATOM 759 O O . ASP A 1 91 ? 3.780 -0.005 -26.380 1.00 96.88 91 ASP A O 1
ATOM 763 N N . ASP A 1 92 ? 4.769 0.178 -24.385 1.00 97.94 92 ASP A N 1
ATOM 764 C CA . ASP A 1 92 ? 5.438 1.454 -24.653 1.00 97.94 92 ASP A CA 1
ATOM 765 C C . ASP A 1 92 ? 6.743 1.279 -25.443 1.00 97.94 92 ASP A C 1
ATOM 767 O O . ASP A 1 92 ? 7.643 0.539 -25.041 1.00 97.94 92 ASP A O 1
ATOM 771 N N . ALA A 1 93 ? 6.876 2.006 -26.555 1.00 97.75 93 ALA A N 1
ATOM 772 C CA . ALA A 1 93 ? 8.052 1.922 -27.418 1.00 97.75 93 ALA A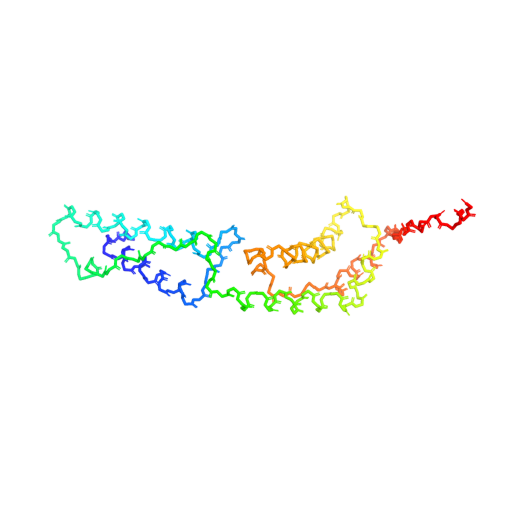 CA 1
ATOM 773 C C . ALA A 1 93 ? 9.338 2.451 -26.755 1.00 97.75 93 ALA A C 1
ATOM 775 O O . ALA A 1 93 ? 10.419 1.907 -26.991 1.00 97.75 93 ALA A O 1
ATOM 776 N N . ASP A 1 94 ? 9.245 3.484 -25.912 1.00 97.81 94 ASP A N 1
ATOM 777 C CA . ASP A 1 94 ? 10.396 4.021 -25.188 1.00 97.81 94 ASP A CA 1
ATOM 778 C C . ASP A 1 94 ? 10.810 3.066 -24.062 1.00 97.81 94 ASP A C 1
ATOM 780 O O . ASP A 1 94 ? 12.002 2.833 -23.870 1.00 97.81 94 ASP A O 1
ATOM 784 N N . TYR A 1 95 ? 9.859 2.421 -23.377 1.00 97.12 95 TYR A N 1
ATOM 785 C CA . TYR A 1 95 ? 10.168 1.336 -22.435 1.00 97.12 95 TYR A CA 1
ATOM 786 C C . TYR A 1 95 ? 10.898 0.175 -23.119 1.00 97.12 95 TYR A C 1
ATOM 788 O O . TYR A 1 95 ? 11.929 -0.282 -22.623 1.00 97.12 95 TYR A O 1
ATOM 796 N N . GLN A 1 96 ? 10.395 -0.290 -24.266 1.00 96.62 96 GLN A N 1
ATOM 797 C CA . GLN A 1 96 ? 11.012 -1.375 -25.036 1.00 96.62 96 GLN A CA 1
ATOM 798 C C . GLN A 1 96 ? 12.436 -1.015 -25.473 1.00 96.62 96 GLN A C 1
ATOM 800 O O . GLN A 1 96 ? 13.351 -1.821 -25.299 1.00 96.62 96 GLN A O 1
ATOM 805 N N . PHE A 1 97 ? 12.643 0.214 -25.957 1.00 94.94 97 PHE A N 1
ATOM 806 C CA . PHE A 1 97 ? 13.970 0.740 -26.272 1.00 94.94 97 PHE A CA 1
ATOM 807 C C . PHE A 1 97 ? 14.904 0.699 -25.053 1.00 94.94 97 PHE A C 1
ATOM 809 O O . PHE A 1 97 ? 15.999 0.147 -25.134 1.00 94.94 97 PHE A O 1
ATOM 816 N N . LEU A 1 98 ? 14.461 1.222 -23.904 1.00 94.50 98 LEU A N 1
ATOM 817 C CA . LEU A 1 98 ? 15.252 1.270 -22.669 1.00 94.50 98 LEU A CA 1
ATOM 818 C C . LEU A 1 98 ? 15.589 -0.129 -22.128 1.00 94.50 98 LEU A C 1
ATOM 820 O O . LEU A 1 98 ? 16.690 -0.358 -21.624 1.00 94.50 98 LEU A O 1
ATOM 824 N N . CYS A 1 99 ? 14.672 -1.088 -22.262 1.00 93.38 99 CYS A N 1
ATOM 825 C CA . CYS A 1 99 ? 14.901 -2.493 -21.926 1.00 93.38 99 CYS A CA 1
ATOM 826 C C . CYS A 1 99 ? 16.038 -3.123 -22.741 1.00 93.38 99 CYS A C 1
ATOM 828 O O . CYS A 1 99 ? 16.738 -3.991 -22.213 1.00 93.38 99 CYS A O 1
ATOM 830 N N . GLY A 1 100 ? 16.262 -2.652 -23.968 1.00 91.88 100 GLY A N 1
ATOM 831 C CA . GLY A 1 100 ? 17.333 -3.093 -24.860 1.00 91.88 100 GLY A CA 1
ATOM 832 C C . GLY A 1 100 ? 18.726 -2.552 -24.530 1.00 91.88 100 GLY A C 1
ATOM 833 O O . GLY A 1 100 ? 19.665 -2.885 -25.242 1.00 91.88 100 GLY A O 1
ATOM 834 N N . LEU A 1 101 ? 18.895 -1.743 -23.478 1.00 90.69 101 LEU A N 1
ATOM 835 C CA . LEU A 1 101 ? 20.172 -1.096 -23.143 1.00 90.69 101 LEU A CA 1
ATOM 836 C C . LEU A 1 101 ? 20.853 -1.697 -21.907 1.00 90.69 101 LEU A C 1
ATOM 838 O O . LEU A 1 101 ? 20.181 -2.088 -20.947 1.00 90.69 101 LEU A O 1
ATOM 842 N N . GLU A 1 102 ? 22.185 -1.709 -21.904 1.00 88.00 102 GLU A N 1
ATOM 843 C CA . GLU A 1 102 ? 23.021 -1.945 -20.722 1.00 88.00 102 GLU A CA 1
ATOM 844 C C . GLU A 1 102 ? 23.238 -0.631 -19.963 1.00 88.00 102 GLU A C 1
ATOM 846 O O . GLU A 1 102 ? 24.037 0.219 -20.352 1.00 88.00 102 GLU A O 1
ATOM 851 N N . LEU A 1 103 ? 22.498 -0.443 -18.867 1.00 84.38 103 LEU A N 1
ATOM 852 C CA . LEU A 1 103 ? 22.551 0.783 -18.068 1.00 84.38 103 LEU A CA 1
ATOM 853 C C . LEU A 1 103 ? 23.510 0.623 -16.885 1.00 84.38 103 LEU A C 1
ATOM 855 O O . LEU A 1 103 ? 23.345 -0.277 -16.060 1.00 84.38 103 LEU A O 1
ATOM 859 N N . ASN A 1 104 ? 24.473 1.540 -16.756 1.00 79.19 104 ASN A N 1
ATOM 860 C CA . ASN A 1 104 ? 25.415 1.547 -15.640 1.00 79.19 104 ASN A CA 1
ATOM 861 C C . ASN A 1 104 ? 24.843 2.328 -14.435 1.00 79.19 104 ASN A C 1
ATOM 863 O O . ASN A 1 104 ? 24.670 3.546 -14.521 1.00 79.19 104 ASN A O 1
ATOM 867 N N . PRO A 1 105 ? 24.602 1.676 -13.280 1.00 71.19 105 PRO A N 1
ATOM 868 C CA . PRO A 1 105 ? 24.041 2.326 -12.094 1.00 71.19 105 PRO A CA 1
ATOM 869 C C . PRO A 1 105 ? 24.975 3.335 -11.422 1.00 71.19 105 PRO A C 1
ATOM 871 O O . PRO A 1 105 ? 24.525 4.071 -10.552 1.00 71.19 105 PRO A O 1
ATOM 874 N N . LYS A 1 106 ? 26.260 3.382 -11.798 1.00 72.88 106 LYS A N 1
ATOM 875 C CA . LYS A 1 106 ? 27.224 4.359 -11.267 1.00 72.88 106 LYS A CA 1
ATOM 876 C C . LYS A 1 106 ? 27.088 5.750 -11.895 1.00 72.88 106 LYS A C 1
ATOM 878 O O . LYS A 1 106 ? 27.757 6.674 -11.449 1.00 72.88 106 LYS A O 1
ATOM 883 N N . MET A 1 107 ? 26.258 5.900 -12.926 1.00 71.06 107 MET A N 1
ATOM 884 C CA . MET A 1 107 ? 25.969 7.191 -13.540 1.00 71.06 107 MET A CA 1
ATOM 885 C C . MET A 1 107 ? 24.776 7.834 -12.827 1.00 71.06 107 MET A C 1
ATOM 887 O O . MET A 1 107 ? 23.646 7.374 -12.991 1.00 71.06 107 MET A O 1
ATOM 891 N N . ASP A 1 108 ? 24.994 8.929 -12.095 1.00 69.38 108 ASP A N 1
ATOM 892 C CA . ASP A 1 108 ? 23.936 9.602 -11.317 1.00 69.38 108 ASP A CA 1
ATOM 893 C C . ASP A 1 108 ? 22.703 9.965 -12.162 1.00 69.38 108 ASP A C 1
ATOM 895 O O . ASP A 1 108 ? 21.564 9.839 -11.713 1.00 69.38 108 ASP A O 1
ATOM 899 N N . ARG A 1 109 ? 22.908 10.344 -13.433 1.00 75.25 109 ARG A N 1
ATOM 900 C CA . ARG A 1 109 ? 21.812 10.676 -14.361 1.00 75.25 109 ARG A CA 1
ATOM 901 C C . ARG A 1 109 ? 20.973 9.459 -14.770 1.00 75.25 109 ARG A C 1
ATOM 903 O O . ARG A 1 109 ? 19.840 9.643 -15.193 1.00 75.25 109 ARG A O 1
ATOM 910 N N . MET A 1 110 ? 21.492 8.236 -14.639 1.00 85.06 110 MET A N 1
ATOM 911 C CA . MET A 1 110 ? 20.796 6.995 -15.016 1.00 85.06 110 MET A CA 1
ATOM 912 C C . MET A 1 110 ? 19.947 6.413 -13.886 1.00 85.06 110 MET A C 1
ATOM 914 O O . MET A 1 110 ? 19.152 5.508 -14.139 1.00 85.06 110 MET A O 1
ATOM 918 N N . ALA A 1 111 ? 20.063 6.930 -12.658 1.00 87.56 111 ALA A N 1
ATOM 919 C CA . ALA A 1 111 ? 19.298 6.437 -11.515 1.00 87.56 111 ALA A CA 1
ATOM 920 C C . ALA A 1 111 ? 17.781 6.487 -11.768 1.00 87.56 111 ALA A C 1
ATOM 922 O O . ALA A 1 111 ? 17.081 5.523 -11.467 1.00 87.56 111 ALA A O 1
ATOM 923 N N . GLU A 1 112 ? 17.283 7.564 -12.388 1.00 89.81 112 GLU A N 1
ATOM 924 C CA . GLU A 1 112 ? 15.866 7.704 -12.747 1.00 89.81 112 GLU A CA 1
ATOM 925 C C . GLU A 1 112 ? 15.418 6.618 -13.739 1.00 89.81 112 GLU A C 1
ATOM 927 O O . GLU A 1 112 ? 14.431 5.925 -13.494 1.00 89.81 112 GLU A O 1
ATOM 932 N N . VAL A 1 113 ? 16.190 6.406 -14.810 1.00 92.62 113 VAL A N 1
ATOM 933 C CA . VAL A 1 113 ? 15.909 5.396 -15.844 1.00 92.62 113 VAL A CA 1
ATOM 934 C C . VAL A 1 113 ? 15.920 3.989 -15.244 1.00 92.62 113 VAL A C 1
ATOM 936 O O . VAL A 1 113 ? 15.010 3.191 -15.465 1.00 92.62 113 VAL A O 1
ATOM 939 N N . ILE A 1 114 ? 16.936 3.685 -14.436 1.00 92.06 114 ILE A N 1
ATOM 940 C CA . ILE A 1 114 ? 17.097 2.382 -13.789 1.00 92.06 114 ILE A CA 1
ATOM 941 C C . ILE A 1 114 ? 15.955 2.122 -12.808 1.00 92.06 114 ILE A C 1
ATOM 943 O O . ILE A 1 114 ? 15.423 1.012 -12.785 1.00 92.06 114 ILE A O 1
ATOM 947 N N . ASN A 1 115 ? 15.555 3.122 -12.022 1.00 92.06 115 ASN A N 1
ATOM 948 C CA . ASN A 1 115 ? 14.432 2.995 -11.101 1.00 92.06 115 ASN A CA 1
ATOM 949 C C . ASN A 1 115 ? 13.119 2.778 -11.858 1.00 92.06 115 ASN A C 1
ATOM 951 O O . ASN A 1 115 ? 12.377 1.870 -11.499 1.00 92.06 115 ASN A O 1
ATOM 955 N N . ALA A 1 116 ? 12.870 3.502 -12.954 1.00 94.12 116 ALA A N 1
ATOM 956 C CA . ALA A 1 116 ? 11.688 3.285 -13.789 1.00 94.12 116 ALA A CA 1
ATOM 957 C C . ALA A 1 116 ? 11.616 1.844 -14.332 1.00 94.12 116 ALA A C 1
ATOM 959 O O . ALA A 1 116 ? 10.562 1.212 -14.266 1.00 94.12 116 ALA A O 1
ATOM 960 N N . LEU A 1 117 ? 12.735 1.276 -14.799 1.00 94.94 117 LEU A N 1
ATOM 961 C CA . LEU A 1 117 ? 12.777 -0.117 -15.263 1.00 94.94 117 LEU A CA 1
ATOM 962 C C . LEU A 1 117 ? 12.614 -1.133 -14.120 1.00 94.94 117 LEU A C 1
ATOM 964 O O . LEU A 1 117 ? 11.926 -2.142 -14.287 1.00 94.94 117 LEU A O 1
ATOM 968 N N . LYS A 1 118 ? 13.240 -0.887 -12.962 1.00 93.94 118 LYS A N 1
ATOM 969 C CA . LYS A 1 118 ? 13.104 -1.736 -11.766 1.00 93.94 118 LYS A CA 1
ATOM 970 C C . LYS A 1 118 ? 11.667 -1.763 -11.257 1.00 93.94 118 LYS A C 1
ATOM 972 O O . LYS A 1 118 ? 11.174 -2.838 -10.942 1.00 93.94 118 LYS A O 1
ATOM 977 N N . ASN A 1 119 ? 10.999 -0.617 -11.260 1.00 94.44 119 ASN A N 1
ATOM 978 C CA . ASN A 1 119 ? 9.604 -0.459 -10.870 1.00 94.44 119 ASN A CA 1
ATOM 979 C C . ASN A 1 119 ? 8.670 -1.342 -11.710 1.00 94.44 119 ASN A C 1
ATOM 981 O O . ASN A 1 119 ? 7.850 -2.071 -11.161 1.00 94.44 119 ASN A O 1
ATOM 985 N N . VAL A 1 120 ? 8.838 -1.367 -13.039 1.00 96.94 120 VAL A N 1
ATOM 986 C CA . VAL A 1 120 ? 8.031 -2.251 -13.905 1.00 96.94 120 VAL A CA 1
ATOM 987 C C . VAL A 1 120 ? 8.288 -3.731 -13.600 1.00 96.94 120 VAL A C 1
ATOM 989 O O . VAL A 1 120 ? 7.347 -4.522 -13.569 1.00 96.94 120 VAL A O 1
ATOM 992 N N . LYS A 1 121 ? 9.544 -4.114 -13.333 1.00 96.31 121 LYS A N 1
ATOM 993 C CA . LYS A 1 121 ? 9.897 -5.494 -12.951 1.00 96.31 121 LYS A CA 1
ATOM 994 C C . LYS A 1 121 ? 9.340 -5.887 -11.581 1.00 96.31 121 LYS A C 1
ATOM 996 O O . LYS A 1 121 ? 8.900 -7.021 -11.406 1.00 96.31 121 LYS A O 1
ATOM 1001 N N . GLU A 1 122 ? 9.364 -4.975 -10.611 1.00 97.00 122 GLU A N 1
ATOM 1002 C CA . GLU A 1 122 ? 8.763 -5.199 -9.295 1.00 97.00 122 GLU A CA 1
ATOM 1003 C C . GLU A 1 122 ? 7.246 -5.379 -9.427 1.00 97.00 122 GLU A C 1
ATOM 1005 O O . GLU A 1 122 ? 6.712 -6.355 -8.901 1.00 97.00 122 GLU A O 1
ATOM 1010 N N . LEU A 1 123 ? 6.574 -4.520 -10.201 1.00 98.00 123 LEU A N 1
ATOM 1011 C CA . LEU A 1 123 ? 5.144 -4.632 -10.487 1.00 98.00 123 LEU A CA 1
ATOM 1012 C C . LEU A 1 123 ? 4.792 -5.974 -11.150 1.00 98.00 123 LEU A C 1
ATOM 1014 O O . LEU A 1 123 ? 3.845 -6.637 -10.731 1.00 98.00 123 LEU A O 1
ATOM 1018 N N . GLU A 1 124 ? 5.579 -6.425 -12.131 1.00 98.00 124 GLU A N 1
ATOM 1019 C CA . GLU A 1 124 ? 5.408 -7.745 -12.752 1.00 98.00 124 GLU A CA 1
ATOM 1020 C C . GLU A 1 124 ? 5.517 -8.882 -11.721 1.00 98.00 124 GLU A C 1
ATOM 1022 O O . GLU A 1 124 ? 4.694 -9.802 -11.693 1.00 98.00 124 GLU A O 1
ATOM 1027 N N . GLY A 1 125 ? 6.539 -8.825 -10.863 1.00 98.12 125 GLY A N 1
ATOM 1028 C CA . GLY A 1 125 ? 6.747 -9.799 -9.795 1.00 98.12 125 GLY A CA 1
ATOM 1029 C C . GLY A 1 125 ? 5.601 -9.808 -8.783 1.00 98.12 125 GLY A C 1
ATOM 1030 O O . GLY A 1 125 ? 5.155 -10.884 -8.381 1.00 98.12 125 GLY A O 1
ATOM 1031 N N . ALA A 1 126 ? 5.099 -8.629 -8.416 1.00 97.88 126 ALA A N 1
ATOM 1032 C CA . ALA A 1 126 ? 3.967 -8.470 -7.516 1.00 97.88 126 ALA A CA 1
ATOM 1033 C C . ALA A 1 126 ? 2.704 -9.100 -8.106 1.00 97.88 126 ALA A C 1
ATOM 1035 O O . ALA A 1 126 ? 2.070 -9.916 -7.441 1.00 97.88 126 ALA A O 1
ATOM 1036 N N . ILE A 1 127 ? 2.387 -8.812 -9.375 1.00 98.00 127 ILE A N 1
ATOM 1037 C CA . ILE A 1 127 ? 1.243 -9.394 -10.096 1.00 98.00 127 ILE A CA 1
ATOM 1038 C C . ILE A 1 127 ? 1.299 -10.925 -10.073 1.00 98.00 127 ILE A C 1
ATOM 1040 O O . ILE A 1 127 ? 0.306 -11.568 -9.733 1.00 98.00 127 ILE A O 1
ATOM 1044 N N . LYS A 1 128 ? 2.462 -11.519 -10.377 1.00 97.94 128 LYS A N 1
ATOM 1045 C CA . LYS A 1 128 ? 2.652 -12.983 -10.375 1.00 97.94 128 LYS A CA 1
ATOM 1046 C C . LYS A 1 128 ? 2.446 -13.608 -8.994 1.00 97.94 128 LYS A C 1
ATOM 1048 O O . LYS A 1 128 ? 1.963 -14.731 -8.904 1.00 97.94 128 LYS A O 1
ATOM 1053 N N . LYS A 1 129 ? 2.830 -12.896 -7.934 1.00 97.31 129 LYS A N 1
ATOM 1054 C CA . LYS A 1 129 ? 2.734 -13.356 -6.541 1.00 97.31 129 LYS A CA 1
ATOM 1055 C C . LYS A 1 129 ? 1.425 -12.964 -5.851 1.00 97.31 129 LYS A C 1
ATOM 1057 O O . LYS A 1 129 ? 1.241 -13.340 -4.701 1.00 97.31 129 LYS A O 1
ATOM 1062 N N . GLN A 1 130 ? 0.550 -12.215 -6.527 1.00 95.88 130 GLN A N 1
ATOM 1063 C CA . GLN A 1 130 ? -0.623 -11.574 -5.922 1.00 95.88 130 GLN A CA 1
ATOM 1064 C C . GLN A 1 130 ? -0.267 -10.697 -4.704 1.00 95.88 130 GLN A C 1
ATOM 1066 O O . GLN A 1 130 ? -0.984 -10.650 -3.710 1.00 95.88 130 GLN A O 1
ATOM 1071 N N . ASP A 1 131 ? 0.854 -9.977 -4.788 1.00 97.06 131 ASP A N 1
ATOM 1072 C CA . ASP A 1 131 ? 1.289 -9.038 -3.752 1.00 97.06 131 ASP A CA 1
ATOM 1073 C C . ASP A 1 131 ? 0.584 -7.681 -3.919 1.00 97.06 131 ASP A C 1
ATOM 1075 O O . ASP A 1 131 ? 1.067 -6.763 -4.586 1.00 97.06 131 ASP A O 1
ATOM 1079 N N . PHE A 1 132 ? -0.606 -7.568 -3.331 1.00 96.81 132 PHE A N 1
ATOM 1080 C CA . PHE A 1 132 ? -1.437 -6.363 -3.411 1.00 96.81 132 PHE A CA 1
ATOM 1081 C C . PHE A 1 132 ? -0.814 -5.143 -2.711 1.00 96.81 132 PHE A C 1
ATOM 1083 O O . PHE A 1 132 ? -1.089 -4.007 -3.100 1.00 96.81 132 PHE A O 1
ATOM 1090 N N . VAL A 1 133 ? 0.030 -5.364 -1.697 1.00 96.75 133 VAL A N 1
ATOM 1091 C CA . VAL A 1 133 ? 0.721 -4.299 -0.952 1.00 96.75 133 VAL A CA 1
ATOM 1092 C C . VAL A 1 133 ? 1.736 -3.602 -1.849 1.00 96.75 133 VAL A C 1
ATOM 1094 O O . VAL A 1 133 ? 1.819 -2.373 -1.860 1.00 96.75 133 VAL A O 1
ATOM 1097 N N . VAL A 1 134 ? 2.476 -4.369 -2.647 1.00 96.56 134 VAL A N 1
ATOM 1098 C CA . VAL A 1 134 ? 3.377 -3.806 -3.655 1.00 96.56 134 VAL A CA 1
ATOM 1099 C C . VAL A 1 134 ? 2.581 -3.197 -4.808 1.00 96.56 134 VAL A C 1
ATOM 1101 O O . VAL A 1 134 ? 2.866 -2.067 -5.198 1.00 96.56 134 VAL A O 1
ATOM 1104 N N . MET A 1 135 ? 1.545 -3.878 -5.314 1.00 97.06 135 MET A N 1
ATOM 1105 C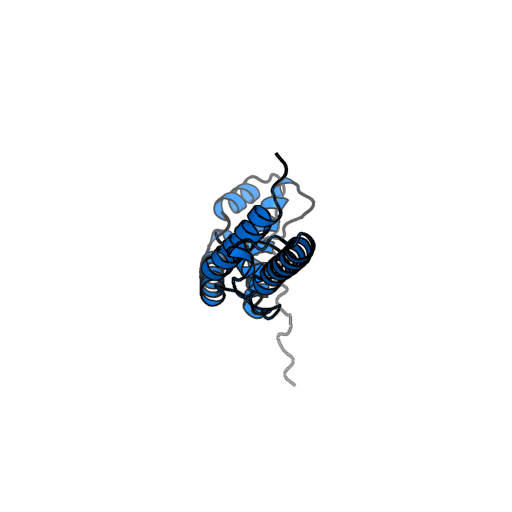 CA . MET A 1 135 ? 0.731 -3.377 -6.434 1.00 97.06 135 MET A CA 1
ATOM 1106 C C . MET A 1 135 ? 0.127 -1.992 -6.176 1.00 97.06 135 MET A C 1
ATOM 1108 O O . MET A 1 135 ? 0.176 -1.149 -7.067 1.00 97.06 135 MET A O 1
ATOM 1112 N N . ARG A 1 136 ? -0.394 -1.708 -4.971 1.00 95.06 136 ARG A N 1
ATOM 1113 C CA . ARG A 1 136 ? -1.022 -0.401 -4.679 1.00 95.06 136 ARG A CA 1
ATOM 1114 C C . ARG A 1 136 ? -0.060 0.790 -4.750 1.00 95.06 136 ARG A C 1
ATOM 1116 O O . ARG A 1 136 ? -0.519 1.924 -4.843 1.00 95.06 136 ARG A O 1
ATOM 1123 N N . ARG A 1 137 ? 1.258 0.556 -4.720 1.00 93.69 137 ARG A N 1
ATOM 1124 C CA . ARG A 1 137 ? 2.276 1.611 -4.886 1.00 93.69 137 ARG A CA 1
ATOM 1125 C C . ARG A 1 137 ? 2.318 2.149 -6.319 1.00 93.69 137 ARG A C 1
ATOM 1127 O O . ARG A 1 137 ? 2.845 3.233 -6.547 1.00 93.69 137 ARG A O 1
ATOM 1134 N N . TYR A 1 138 ? 1.759 1.402 -7.269 1.00 92.56 138 TYR A N 1
ATOM 1135 C CA . TYR A 1 138 ? 1.765 1.707 -8.691 1.00 92.56 138 TYR A CA 1
ATOM 1136 C C . TYR A 1 138 ? 0.388 2.203 -9.126 1.00 92.56 138 TYR A C 1
ATOM 1138 O O . TYR A 1 138 ? -0.515 1.414 -9.388 1.00 92.56 138 TYR A O 1
ATOM 1146 N N . TYR A 1 139 ? 0.233 3.524 -9.196 1.00 87.06 139 TYR A N 1
ATOM 1147 C CA . TYR A 1 139 ? -0.995 4.192 -9.650 1.00 87.06 139 TYR A CA 1
ATOM 1148 C C . TYR A 1 139 ? -0.815 4.934 -10.980 1.00 87.06 139 TYR A C 1
ATOM 1150 O O . TYR A 1 139 ? -1.802 5.268 -11.631 1.00 87.06 139 TYR A O 1
ATOM 1158 N N . GLU A 1 140 ? 0.431 5.136 -11.414 1.00 90.69 140 GLU A N 1
ATOM 1159 C CA . GLU A 1 140 ? 0.780 5.815 -12.659 1.00 90.69 140 GLU A CA 1
ATOM 1160 C C . GLU A 1 140 ? 1.919 5.097 -13.385 1.00 90.69 140 GLU A C 1
ATOM 1162 O O . GLU A 1 140 ? 2.811 4.494 -12.780 1.00 90.69 140 GLU A O 1
ATOM 1167 N N . LYS A 1 141 ? 1.884 5.177 -14.714 1.00 93.50 141 LYS A N 1
ATOM 1168 C CA . LYS A 1 141 ? 2.950 4.690 -15.585 1.00 93.50 141 LYS A CA 1
ATOM 1169 C C . LYS A 1 141 ? 4.141 5.669 -15.561 1.00 93.50 141 LYS A C 1
ATOM 1171 O O . LYS A 1 141 ? 3.915 6.870 -15.702 1.00 93.50 141 LYS A O 1
ATOM 1176 N N . PRO A 1 142 ? 5.398 5.191 -15.451 1.00 93.88 142 PRO A N 1
ATOM 1177 C CA . PRO A 1 142 ? 6.574 6.052 -15.568 1.00 93.88 142 PRO A CA 1
ATOM 1178 C C . PRO A 1 142 ? 6.663 6.772 -16.922 1.00 93.88 142 PRO A C 1
ATOM 1180 O O . PRO A 1 142 ? 6.301 6.216 -17.961 1.00 93.88 142 PRO A O 1
ATOM 1183 N N . ASP A 1 143 ? 7.221 7.985 -16.928 1.00 95.56 143 ASP A N 1
ATOM 1184 C CA . ASP A 1 143 ? 7.491 8.739 -18.157 1.00 95.56 143 ASP A CA 1
ATOM 1185 C C . ASP A 1 143 ? 8.743 8.190 -18.869 1.00 95.56 143 ASP A C 1
ATOM 1187 O O . ASP A 1 143 ? 9.875 8.659 -18.685 1.00 95.56 143 ASP A O 1
ATOM 1191 N N . PHE A 1 144 ? 8.546 7.150 -19.681 1.00 97.00 144 PHE A N 1
ATOM 1192 C CA . PHE A 1 144 ? 9.633 6.522 -20.436 1.00 97.00 144 PHE A CA 1
ATOM 1193 C C . PHE A 1 144 ? 10.212 7.430 -21.518 1.00 97.00 144 PHE A C 1
ATOM 1195 O O . PHE A 1 144 ? 11.400 7.320 -21.819 1.00 97.00 144 PHE A O 1
ATOM 1202 N N . LYS A 1 145 ? 9.436 8.388 -22.032 1.00 96.75 145 LYS A N 1
ATOM 1203 C CA . LYS A 1 145 ? 9.930 9.381 -22.987 1.00 96.75 145 LYS A CA 1
ATOM 1204 C C . LYS A 1 145 ? 10.975 10.280 -22.340 1.00 96.75 145 LYS A C 1
ATOM 1206 O O . LYS A 1 145 ? 12.047 10.500 -22.907 1.00 96.75 145 LYS A O 1
ATOM 1211 N N . LYS A 1 146 ? 10.714 10.760 -21.122 1.00 95.06 146 LYS A N 1
ATOM 1212 C CA . LYS A 1 146 ? 11.713 11.487 -20.327 1.00 95.06 146 LYS A CA 1
ATOM 1213 C C . LYS A 1 146 ? 12.942 10.617 -20.061 1.00 95.06 146 LYS A C 1
ATOM 1215 O O . LYS A 1 146 ? 14.064 11.085 -20.251 1.00 95.06 146 LYS A O 1
ATOM 1220 N N . CYS A 1 147 ? 12.744 9.354 -19.686 1.00 94.12 147 CYS A N 1
ATOM 1221 C CA . CYS A 1 147 ? 13.844 8.415 -19.454 1.00 94.12 147 CYS A CA 1
ATOM 1222 C C . CYS A 1 147 ? 14.710 8.207 -20.710 1.00 94.12 147 CYS A C 1
ATOM 1224 O O . CYS A 1 147 ? 15.937 8.207 -20.628 1.00 94.12 147 CYS A O 1
ATOM 1226 N N . ARG A 1 148 ? 14.092 8.100 -21.888 1.00 94.25 148 ARG A N 1
ATOM 1227 C CA . ARG A 1 148 ? 14.797 8.008 -23.168 1.00 94.25 148 ARG A CA 1
ATOM 1228 C C . ARG A 1 148 ? 15.598 9.268 -23.476 1.00 94.25 148 ARG A C 1
ATOM 1230 O O . ARG A 1 148 ? 16.760 9.159 -23.850 1.00 94.25 148 ARG A O 1
ATOM 1237 N N . LEU A 1 149 ? 15.036 10.454 -23.250 1.00 93.44 149 LEU A N 1
ATOM 1238 C CA . LEU A 1 149 ? 15.761 11.715 -23.440 1.00 93.44 149 LEU A CA 1
ATOM 1239 C C . LEU A 1 149 ? 16.996 11.826 -22.534 1.00 93.44 149 LEU A C 1
ATOM 1241 O O . LEU A 1 149 ? 17.991 12.428 -22.932 1.00 93.44 149 LEU A O 1
ATOM 1245 N N . ILE A 1 150 ? 16.952 11.258 -21.325 1.00 91.00 150 ILE A N 1
ATOM 1246 C CA . ILE A 1 150 ? 18.113 11.186 -20.425 1.00 91.00 150 ILE A CA 1
ATOM 1247 C C . ILE A 1 150 ? 19.226 10.334 -21.049 1.00 91.00 150 ILE A C 1
ATOM 1249 O O . ILE A 1 150 ? 20.382 10.756 -21.056 1.00 91.00 150 ILE A O 1
ATOM 1253 N N . VAL A 1 151 ? 18.872 9.169 -21.597 1.00 90.31 151 VAL A N 1
ATOM 1254 C CA . VAL A 1 151 ? 19.796 8.269 -22.304 1.00 90.31 151 VAL A CA 1
ATOM 1255 C C . VAL A 1 151 ? 20.380 8.947 -23.545 1.00 90.31 151 VAL A C 1
ATOM 1257 O O . VAL A 1 151 ? 21.595 8.979 -23.703 1.00 90.31 151 VAL A O 1
ATOM 1260 N N . GLU A 1 152 ? 19.545 9.544 -24.395 1.00 90.31 152 GLU A N 1
ATOM 1261 C CA . GLU A 1 152 ? 19.974 10.179 -25.652 1.00 90.31 152 GLU A CA 1
ATOM 1262 C C . GLU A 1 152 ? 20.861 11.416 -25.435 1.00 90.31 152 GLU A C 1
ATOM 1264 O O . GLU A 1 152 ? 21.698 11.736 -26.275 1.00 90.31 152 GLU A O 1
ATOM 1269 N N . ARG A 1 153 ? 20.708 12.116 -24.303 1.00 89.19 153 ARG A N 1
ATOM 1270 C CA . ARG A 1 153 ? 21.548 13.267 -23.919 1.00 89.19 153 ARG A CA 1
ATOM 1271 C C . ARG A 1 153 ? 22.808 12.873 -23.148 1.00 89.19 153 ARG A C 1
ATOM 1273 O O . ARG A 1 153 ? 23.568 13.755 -22.738 1.00 89.19 153 ARG A O 1
ATOM 1280 N N . SER A 1 154 ? 23.021 11.584 -22.901 1.00 83.50 154 SER A N 1
ATOM 1281 C CA . SER A 1 154 ? 24.241 11.091 -22.274 1.00 83.50 154 SER A CA 1
ATOM 1282 C C . SER A 1 154 ? 25.436 11.310 -23.203 1.00 83.50 154 SER A C 1
ATOM 1284 O O . SER A 1 154 ? 25.389 10.973 -24.382 1.00 83.50 154 SER A O 1
ATOM 1286 N N . SER A 1 155 ? 26.530 11.855 -22.669 1.00 75.62 155 SER A N 1
ATOM 1287 C CA . SER A 1 155 ? 27.815 11.915 -23.380 1.00 75.62 155 SER A CA 1
ATOM 1288 C C . SER A 1 155 ? 28.525 10.559 -23.423 1.00 75.62 155 SER A C 1
ATOM 1290 O O . SER A 1 155 ? 29.458 10.374 -24.200 1.00 75.62 155 SER A O 1
ATOM 1292 N N . GLU A 1 156 ? 28.114 9.622 -22.567 1.00 78.19 156 GLU A N 1
ATOM 1293 C CA . GLU A 1 156 ? 28.649 8.265 -22.515 1.00 78.19 156 GLU A CA 1
ATOM 1294 C C . GLU A 1 156 ? 27.900 7.360 -23.492 1.00 78.19 156 GLU A C 1
ATOM 1296 O O . GLU A 1 156 ? 26.668 7.388 -23.561 1.00 78.19 156 GLU A O 1
ATOM 1301 N N . ARG A 1 157 ? 28.652 6.533 -24.226 1.00 76.62 157 ARG A N 1
ATOM 1302 C CA . ARG A 1 157 ? 28.090 5.524 -25.124 1.00 76.62 157 ARG A CA 1
ATOM 1303 C C . ARG A 1 157 ? 27.435 4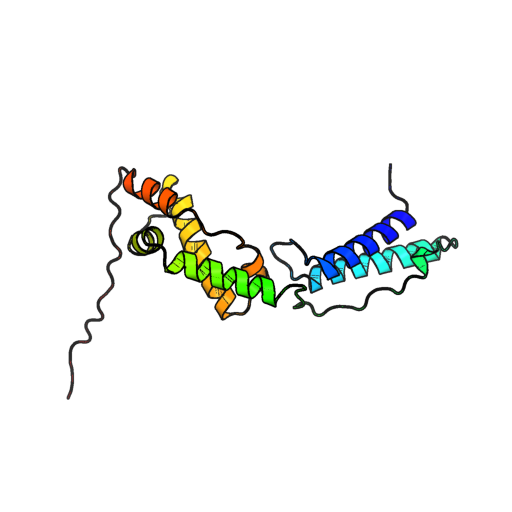.424 -24.290 1.00 76.62 157 ARG A C 1
ATOM 1305 O O . ARG A 1 157 ? 28.120 3.725 -23.553 1.00 76.62 157 ARG A O 1
ATOM 1312 N N . ILE A 1 158 ? 26.125 4.271 -24.440 1.00 82.19 158 ILE A N 1
ATOM 1313 C CA . ILE A 1 158 ? 25.353 3.201 -23.804 1.00 82.19 158 ILE A CA 1
ATOM 1314 C C . ILE A 1 158 ? 25.244 2.048 -24.801 1.00 82.19 158 ILE A C 1
ATOM 1316 O O . ILE A 1 158 ? 24.811 2.241 -25.940 1.00 82.19 158 ILE A O 1
ATOM 1320 N N . GLU A 1 159 ? 25.695 0.865 -24.396 1.00 83.12 159 GLU A N 1
ATOM 1321 C CA . GLU A 1 159 ? 25.708 -0.318 -25.254 1.00 83.12 159 GLU A CA 1
ATOM 1322 C C . GLU A 1 159 ? 24.337 -1.013 -25.260 1.00 83.12 159 GLU A C 1
ATOM 1324 O O . GLU A 1 159 ? 23.623 -0.992 -24.252 1.00 83.12 159 GLU A O 1
ATOM 1329 N N . PRO A 1 160 ? 23.933 -1.627 -26.385 1.00 84.69 160 PRO A N 1
ATOM 1330 C CA . PRO A 1 160 ? 22.777 -2.510 -26.394 1.00 84.69 160 PRO A CA 1
ATOM 1331 C C . PRO A 1 160 ? 23.068 -3.767 -25.566 1.00 84.69 160 PRO A C 1
ATOM 1333 O O . PRO A 1 160 ? 24.201 -4.252 -25.534 1.00 84.69 160 PRO A O 1
ATOM 1336 N N . LYS A 1 161 ? 22.034 -4.335 -24.940 1.00 85.62 161 LYS A N 1
ATOM 1337 C CA . LYS A 1 161 ? 22.123 -5.656 -24.315 1.00 85.62 161 LYS A CA 1
ATOM 1338 C C . LYS A 1 161 ? 22.501 -6.684 -25.372 1.00 85.62 161 LYS A C 1
ATOM 1340 O O . LYS A 1 161 ? 21.807 -6.835 -26.376 1.00 85.62 161 LYS A O 1
ATOM 1345 N N . ILE A 1 162 ? 23.590 -7.407 -25.133 1.00 78.25 162 ILE A N 1
ATOM 1346 C CA . ILE A 1 162 ? 23.940 -8.570 -25.943 1.00 78.25 162 ILE A CA 1
ATOM 1347 C C . ILE A 1 162 ? 23.040 -9.710 -25.466 1.00 78.25 162 ILE A C 1
ATOM 1349 O O . ILE A 1 162 ? 23.316 -10.340 -24.445 1.00 78.25 162 ILE A O 1
ATOM 1353 N N . GLU A 1 163 ? 21.944 -9.977 -26.180 1.00 63.19 163 GLU A N 1
ATOM 1354 C CA . GLU A 1 163 ? 21.236 -11.244 -26.003 1.00 63.19 163 GLU A CA 1
ATOM 1355 C C . GLU A 1 163 ? 22.206 -12.366 -26.382 1.00 63.19 163 GLU A C 1
ATOM 1357 O O . GLU A 1 163 ? 22.612 -12.495 -27.538 1.00 63.19 163 GLU A O 1
ATOM 1362 N N . GLN A 1 164 ? 22.626 -13.168 -25.399 1.00 52.81 164 GLN A N 1
ATOM 1363 C CA . GLN A 1 164 ? 23.329 -14.411 -25.687 1.00 52.81 164 GLN A CA 1
ATOM 1364 C C . GLN A 1 164 ? 22.360 -15.318 -26.449 1.00 52.81 164 GLN A C 1
ATOM 1366 O O . GLN A 1 164 ? 21.534 -16.008 -25.853 1.00 52.81 164 GLN A O 1
ATOM 1371 N N . MET A 1 165 ? 22.445 -15.306 -27.780 1.00 43.34 165 MET A N 1
ATOM 1372 C CA . MET A 1 165 ? 21.855 -16.345 -28.610 1.00 43.34 165 MET A CA 1
ATOM 1373 C C . MET A 1 165 ? 22.446 -17.675 -28.148 1.00 43.34 165 MET A C 1
ATOM 1375 O O . MET A 1 165 ? 23.636 -17.937 -28.322 1.00 43.34 165 MET A O 1
ATOM 1379 N N . SER A 1 166 ? 21.606 -18.483 -27.507 1.00 48.81 166 SER A N 1
ATOM 1380 C CA . SER A 1 166 ? 21.913 -19.852 -27.120 1.00 48.81 166 SER A CA 1
ATOM 1381 C C . SER A 1 166 ? 22.465 -20.603 -28.332 1.00 48.81 166 SER A C 1
ATOM 1383 O O . SER A 1 166 ? 21.751 -20.854 -29.303 1.00 48.81 166 SER A O 1
ATOM 1385 N N . LEU A 1 167 ? 23.754 -20.937 -28.281 1.00 45.47 167 LEU A N 1
ATOM 1386 C CA . LEU A 1 167 ? 24.498 -21.612 -29.342 1.00 45.47 167 LEU A CA 1
ATOM 1387 C C . LEU A 1 167 ? 24.191 -23.121 -29.394 1.00 45.47 167 LEU A C 1
ATOM 1389 O O . LEU A 1 167 ? 25.067 -23.917 -29.708 1.00 45.47 167 LEU A O 1
ATOM 1393 N N . PHE A 1 168 ? 22.962 -23.542 -29.087 1.00 49.88 168 PHE A N 1
ATOM 1394 C CA . PHE A 1 168 ? 22.525 -24.927 -29.290 1.00 49.88 168 PHE A CA 1
ATOM 1395 C C . PHE A 1 168 ? 21.823 -25.060 -30.641 1.00 49.88 168 PHE A C 1
ATOM 1397 O O . PHE A 1 168 ? 20.661 -25.449 -30.743 1.00 49.88 168 PHE A O 1
ATOM 1404 N N . ALA A 1 169 ? 22.562 -24.731 -31.699 1.00 45.78 169 ALA A N 1
ATOM 1405 C CA . ALA A 1 169 ? 22.300 -25.286 -33.012 1.00 45.78 169 ALA A CA 1
ATOM 1406 C C . ALA A 1 169 ? 23.019 -26.638 -33.094 1.00 45.78 169 ALA A C 1
ATOM 1408 O O . ALA A 1 169 ? 24.222 -26.690 -33.314 1.00 45.78 169 ALA A O 1
ATOM 1409 N N . GLY A 1 170 ? 22.248 -27.712 -32.928 1.00 48.34 170 GLY A N 1
ATOM 1410 C CA . GLY A 1 170 ? 22.573 -29.030 -33.461 1.00 48.34 170 GLY A CA 1
ATOM 1411 C C . GLY A 1 170 ? 23.554 -29.869 -32.650 1.00 48.34 170 GLY A C 1
ATOM 1412 O O . GLY A 1 170 ? 24.756 -29.708 -32.757 1.00 48.34 170 GLY A O 1
ATOM 1413 N N . GLU A 1 171 ? 23.017 -30.892 -31.995 1.00 38.75 171 GLU A N 1
ATOM 1414 C CA . GLU A 1 171 ? 23.503 -32.256 -32.203 1.00 38.75 171 GLU A CA 1
ATOM 1415 C C . GLU A 1 171 ? 22.310 -33.199 -32.022 1.00 38.75 171 GLU A C 1
ATOM 1417 O O . GLU A 1 171 ? 21.999 -33.695 -30.944 1.00 38.75 171 GLU A O 1
ATOM 1422 N N . SER A 1 172 ? 21.574 -33.391 -33.119 1.00 47.75 172 SER A N 1
ATOM 1423 C CA . SER A 1 172 ? 20.904 -34.664 -33.338 1.00 47.75 172 SER A CA 1
ATOM 1424 C C . SER A 1 172 ? 21.989 -35.698 -33.605 1.00 47.75 172 SER A C 1
ATOM 1426 O O . SER A 1 172 ? 22.677 -35.593 -34.623 1.00 47.75 172 SER A O 1
ATOM 1428 N N . ARG A 1 173 ? 22.110 -36.687 -32.722 1.00 46.38 173 ARG A N 1
ATOM 1429 C CA . ARG A 1 173 ? 22.458 -38.070 -33.057 1.00 46.38 173 ARG A CA 1
ATOM 1430 C C . ARG A 1 173 ? 22.083 -38.996 -31.913 1.00 46.38 173 ARG A C 1
ATOM 1432 O O . ARG A 1 173 ? 22.437 -38.673 -30.762 1.00 46.38 173 ARG A O 1
#

Secondary structure (DSSP, 8-state):
-PPPHHHHHHHHHHHHHHHHHH----SSS-HHHHHHHHHHHHHHHHHHHHHHS---GGGGSPPPPPPPTT--TTHHHHHHHHHHHHHHHHT-HHHHHHHTB---TTSGGGHHHHHHHHHHHHHHHHHHHT-HHHHTT--S---HHHHHHHHHT-SSPPPBP------------

Organism: NCBI:txid154046

Foldseek 3Di:
DDDDLVVQLVVLVVVLVCCLQPPDDDLPFASLVVSVVSLVSNVVSLVVCVVVVDQDPSSPPDRDDRDPRNDTNPLVVLLVLLVVLLVVLVPDPLSVVLVQWDDDPVDPLLVLVVVLNVLSVQSVVCNVVSVSSSSNVDNDRDPSVVNSVSVVPDPDDIDTDDDPPPPPDDDDD

Sequence (173 aa):
MKKTLKEELEESFQRWDNELYSGGSDPYYSDGVDMNLLRKHIIAYKTQILETGELPEIYHRKTPEELPESFMVKAEKIYQTAIDIFRQCRDDADYQFLCGLELNPKMDRMAEVINALKNVKELEGAIKKQDFVVMRRYYEKPDFKKCRLIVERSSERIEPKIEQMSLFAGESR

Radius of gyration: 24.83 Å; chains: 1; bounding box: 50×59×69 Å

pLDDT: mean 90.7, std 12.93, range [38.75, 98.56]